Protein AF-G3HED2-F1 (afdb_monomer)

Sequence (109 aa):
MVCTICQEEYSEAPNEMVICDKCGQGYHQLCHTPHIDSSVIDSDEKWLCRQCVFATTTKRGGALKKGPNAKALQVMKQTLPYSVADLEWDAGHKTNVQQCYCYCGGPGE

Organism: Cricetulus griseus (NCBI:txid10029)

pLDDT: mean 92.21, std 5.49, range [58.72, 97.88]

Radius of gyration: 15.62 Å; Cα contacts (8 Å, |Δi|>4): 136; chains: 1; bounding box: 44×28×39 Å

Solvent-accessible surface area (backbone atoms only — not comparable to full-atom values): 6735 Å² total; per-residue (Å²): 122,45,20,76,76,83,66,48,64,77,63,48,87,98,41,36,62,48,62,17,77,80,79,70,51,31,31,29,18,77,66,36,70,52,63,55,60,68,67,56,75,79,39,94,64,87,47,63,46,62,70,56,30,48,67,74,29,55,47,93,97,52,60,51,88,67,60,73,56,29,53,51,43,61,58,36,54,77,38,61,87,61,65,78,86,76,55,52,58,46,99,79,71,78,52,41,80,77,38,62,37,77,60,81,50,40,71,76,135

Structure (mmCIF, N/CA/C/O backbone):
data_AF-G3HED2-F1
#
_entry.id   AF-G3HED2-F1
#
loop_
_atom_site.group_PDB
_atom_site.id
_atom_site.type_symbol
_atom_site.label_atom_id
_atom_site.label_alt_id
_atom_site.label_comp_id
_atom_site.label_asym_id
_atom_site.label_entity_id
_atom_site.label_seq_id
_atom_site.pdbx_PDB_ins_code
_atom_site.Cartn_x
_atom_site.Cartn_y
_atom_site.Cartn_z
_atom_site.occupancy
_atom_site.B_iso_or_equiv
_atom_site.auth_seq_id
_atom_site.auth_comp_id
_atom_site.auth_asym_id
_atom_site.auth_atom_id
_atom_site.pdbx_PDB_model_num
ATOM 1 N N . MET A 1 1 ? 9.256 -16.863 -9.694 1.00 78.88 1 MET A N 1
ATOM 2 C CA . MET A 1 1 ? 8.875 -15.885 -8.648 1.00 78.88 1 MET A CA 1
ATOM 3 C C . MET A 1 1 ? 7.499 -15.377 -9.029 1.00 78.88 1 MET A C 1
ATOM 5 O O . MET A 1 1 ? 7.294 -15.177 -10.215 1.00 78.88 1 MET A O 1
ATOM 9 N N . VAL A 1 2 ? 6.560 -15.271 -8.087 1.00 95.94 2 VAL A N 1
ATOM 10 C CA . VAL A 1 2 ? 5.155 -14.928 -8.384 1.00 95.94 2 VAL A CA 1
ATOM 11 C C . VAL A 1 2 ? 4.755 -13.638 -7.682 1.00 95.94 2 VAL A C 1
ATOM 13 O O . VAL A 1 2 ? 5.308 -13.308 -6.629 1.00 95.94 2 VAL A O 1
ATOM 16 N N . CYS A 1 3 ? 3.785 -12.922 -8.245 1.00 97.75 3 CYS A N 1
ATOM 17 C CA . CYS A 1 3 ? 3.201 -11.772 -7.574 1.00 97.75 3 CYS A CA 1
ATOM 18 C C . CYS A 1 3 ? 2.391 -12.215 -6.349 1.00 97.75 3 CYS A C 1
ATOM 20 O O . CYS A 1 3 ? 1.510 -13.063 -6.454 1.00 97.75 3 CYS A O 1
ATOM 22 N N . THR A 1 4 ? 2.618 -11.588 -5.192 1.00 97.00 4 THR A N 1
ATOM 23 C CA . THR A 1 4 ? 1.870 -11.888 -3.958 1.00 97.00 4 THR A CA 1
ATOM 24 C C . THR A 1 4 ? 0.359 -11.644 -4.094 1.00 97.00 4 THR A C 1
ATOM 26 O O . THR A 1 4 ? -0.422 -12.250 -3.364 1.00 97.00 4 THR A O 1
ATOM 29 N N . ILE A 1 5 ? -0.069 -10.770 -5.008 1.00 95.94 5 ILE A N 1
ATOM 30 C CA . ILE A 1 5 ? -1.473 -10.359 -5.140 1.00 95.94 5 ILE A CA 1
ATOM 31 C C . ILE A 1 5 ? -2.243 -11.277 -6.093 1.00 95.94 5 ILE A C 1
ATOM 33 O O . IL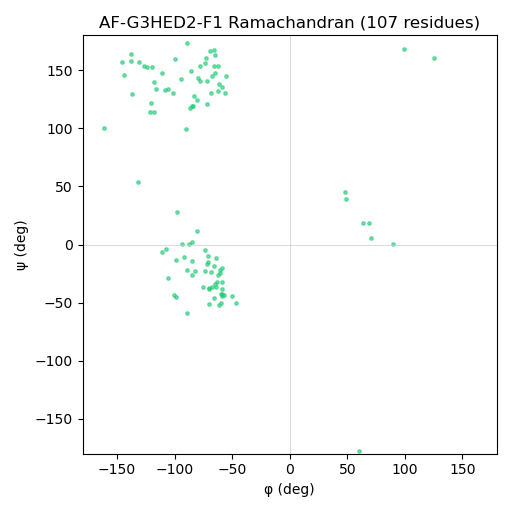E A 1 5 ? -3.215 -11.893 -5.669 1.00 95.94 5 ILE A O 1
ATOM 37 N N . CYS A 1 6 ? -1.816 -11.400 -7.354 1.00 96.81 6 CYS A N 1
ATOM 38 C CA . CYS A 1 6 ? -2.519 -12.220 -8.351 1.00 96.81 6 CYS A CA 1
ATOM 39 C C . CYS A 1 6 ? -2.014 -13.668 -8.440 1.00 96.81 6 CYS A C 1
ATOM 41 O O . CYS A 1 6 ? -2.674 -14.489 -9.062 1.00 96.81 6 CYS A O 1
ATOM 43 N N . GLN A 1 7 ? -0.881 -13.998 -7.804 1.00 96.81 7 GLN A N 1
ATOM 44 C CA . GLN A 1 7 ? -0.238 -15.322 -7.848 1.00 96.81 7 GLN A CA 1
ATOM 45 C C . GLN A 1 7 ? 0.258 -15.750 -9.243 1.00 96.81 7 GLN A C 1
ATOM 47 O O . GLN A 1 7 ? 0.547 -16.924 -9.458 1.00 96.81 7 GLN A O 1
ATOM 52 N N . GLU A 1 8 ? 0.423 -14.806 -10.172 1.00 96.94 8 GLU A N 1
ATOM 53 C CA . GLU A 1 8 ? 0.934 -15.065 -11.523 1.00 96.94 8 GLU A CA 1
ATOM 54 C C . GLU A 1 8 ? 2.428 -14.719 -11.672 1.00 96.94 8 GLU A C 1
ATOM 56 O O . GLU A 1 8 ? 2.996 -13.958 -10.878 1.00 96.94 8 GLU A O 1
ATOM 61 N N . GLU A 1 9 ? 3.071 -15.294 -12.694 1.00 96.06 9 GLU A N 1
ATOM 62 C CA . GLU A 1 9 ? 4.520 -15.203 -12.948 1.00 96.06 9 GLU A CA 1
ATOM 63 C C . GLU A 1 9 ? 4.921 -14.312 -14.136 1.00 96.06 9 GLU A C 1
ATOM 65 O O . GLU A 1 9 ? 6.114 -14.116 -14.364 1.00 96.06 9 GLU A O 1
ATOM 70 N N . TYR A 1 10 ? 3.959 -13.753 -14.883 1.00 95.06 10 TYR A N 1
ATOM 71 C CA . TYR A 1 10 ? 4.262 -12.857 -16.005 1.00 95.06 10 TYR A CA 1
ATOM 72 C C . TYR A 1 10 ? 5.002 -11.599 -15.524 1.00 95.06 10 TYR A C 1
ATOM 74 O O . TYR A 1 10 ? 4.857 -11.185 -14.377 1.00 95.06 10 TYR A O 1
ATOM 82 N N . SER A 1 11 ? 5.803 -10.970 -16.381 1.00 95.38 11 SER A N 1
ATOM 83 C CA . SER A 1 11 ? 6.463 -9.700 -16.061 1.00 95.38 11 SER A CA 1
ATOM 84 C C . SER A 1 11 ? 6.901 -9.019 -17.349 1.00 95.38 11 SER A C 1
ATOM 86 O O . SER A 1 11 ? 7.925 -9.378 -17.925 1.00 95.38 11 SER A O 1
ATOM 88 N N . GLU A 1 12 ? 6.122 -8.042 -17.799 1.00 94.75 12 GLU A N 1
ATOM 89 C CA . GLU A 1 12 ? 6.387 -7.288 -19.023 1.00 94.75 12 GLU A CA 1
ATOM 90 C C . GLU A 1 12 ? 5.965 -5.826 -18.861 1.00 94.75 12 GLU A C 1
ATOM 92 O O . GLU A 1 12 ? 4.992 -5.522 -18.165 1.00 94.75 12 GLU A O 1
ATOM 97 N N . ALA A 1 13 ? 6.703 -4.911 -19.494 1.00 93.31 13 ALA A N 1
ATOM 98 C CA . ALA A 1 13 ? 6.376 -3.490 -19.479 1.00 93.31 13 ALA A CA 1
ATOM 99 C C . ALA A 1 13 ? 4.999 -3.243 -20.127 1.00 93.31 13 ALA A C 1
ATOM 101 O O . ALA A 1 13 ? 4.710 -3.831 -21.172 1.00 93.31 13 ALA A O 1
ATOM 102 N N . PRO A 1 14 ? 4.147 -2.359 -19.563 1.00 93.69 14 PRO A N 1
ATOM 103 C CA . PRO A 1 14 ? 4.391 -1.433 -18.447 1.00 93.69 14 PRO A CA 1
ATOM 104 C C . PRO A 1 14 ? 3.892 -1.949 -17.074 1.00 93.69 14 PRO A C 1
ATOM 106 O O . PRO A 1 14 ? 3.476 -1.151 -16.233 1.00 93.69 14 PRO A O 1
ATOM 109 N N . ASN A 1 15 ? 3.830 -3.270 -16.865 1.00 96.38 15 ASN A N 1
ATOM 110 C CA . ASN A 1 15 ? 3.336 -3.900 -15.637 1.00 96.38 15 ASN A CA 1
ATOM 111 C C . ASN A 1 15 ? 4.303 -4.981 -15.127 1.00 96.38 15 ASN A C 1
ATOM 113 O O . ASN A 1 15 ? 3.937 -6.142 -14.920 1.00 96.38 15 ASN A O 1
ATOM 117 N N . GLU A 1 16 ? 5.557 -4.592 -14.948 1.00 96.75 16 GLU A N 1
ATOM 118 C CA . GLU A 1 16 ? 6.629 -5.492 -14.540 1.00 96.75 16 GLU A CA 1
ATOM 119 C C . GLU A 1 16 ? 6.502 -5.896 -13.067 1.00 96.75 16 GLU A C 1
ATOM 121 O O . GLU A 1 16 ? 5.819 -5.256 -12.258 1.00 96.75 16 GLU A O 1
ATOM 126 N N . MET A 1 17 ? 7.155 -6.997 -12.704 1.00 96.62 17 MET A N 1
ATOM 127 C CA . MET A 1 17 ? 7.224 -7.458 -11.325 1.00 96.62 17 MET A CA 1
ATOM 128 C C . MET A 1 17 ? 8.373 -6.766 -10.583 1.00 96.62 17 MET A C 1
ATOM 130 O O . MET A 1 17 ? 9.541 -6.943 -10.917 1.00 96.62 17 MET A O 1
ATOM 134 N N . VAL A 1 18 ? 8.041 -6.024 -9.526 1.00 96.69 18 VAL A N 1
ATOM 135 C CA . VAL A 1 18 ? 8.989 -5.307 -8.661 1.00 96.69 18 VAL A CA 1
ATOM 136 C C . VAL A 1 18 ? 9.126 -6.033 -7.326 1.00 96.69 18 VAL A C 1
ATOM 138 O O . VAL A 1 18 ? 8.132 -6.436 -6.710 1.00 96.69 18 VAL A O 1
ATOM 141 N N . ILE A 1 19 ? 10.364 -6.218 -6.866 1.00 96.81 19 ILE A N 1
ATOM 142 C CA . ILE A 1 19 ? 10.673 -7.006 -5.667 1.00 96.81 19 IL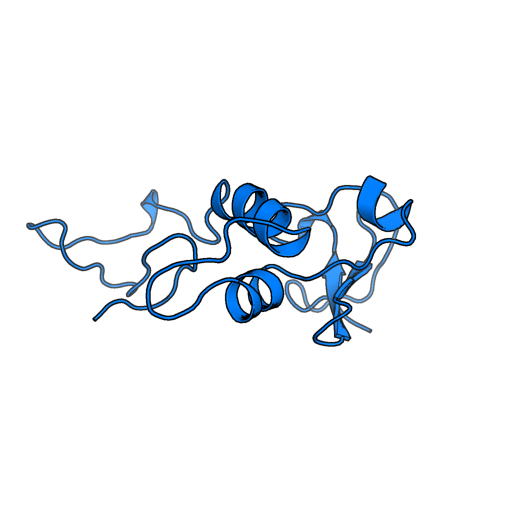E A CA 1
ATOM 143 C C . ILE A 1 19 ? 10.948 -6.079 -4.491 1.00 96.81 19 ILE A C 1
ATOM 145 O O . ILE A 1 19 ? 11.743 -5.153 -4.582 1.00 96.81 19 ILE A O 1
ATOM 149 N N . CYS A 1 20 ? 10.297 -6.334 -3.360 1.00 97.31 20 CYS A N 1
ATOM 150 C CA . CYS A 1 20 ? 10.518 -5.556 -2.146 1.00 97.31 20 CYS A CA 1
ATOM 151 C C . CYS A 1 20 ? 11.888 -5.871 -1.528 1.00 97.31 20 CYS A C 1
ATOM 153 O O . CYS A 1 20 ? 12.101 -6.987 -1.048 1.00 97.31 20 CYS A O 1
ATOM 155 N N . ASP A 1 21 ? 12.753 -4.863 -1.388 1.00 96.50 21 ASP A N 1
ATOM 156 C CA . ASP A 1 21 ? 14.107 -4.990 -0.821 1.00 96.50 21 ASP A CA 1
ATOM 157 C C . ASP A 1 21 ? 14.148 -5.405 0.659 1.00 96.50 21 ASP A C 1
ATOM 159 O O . ASP A 1 21 ? 15.210 -5.715 1.202 1.00 96.50 21 ASP A O 1
ATOM 163 N N . LYS A 1 22 ? 13.003 -5.391 1.358 1.00 95.62 22 LYS A N 1
ATOM 164 C CA . LYS A 1 22 ? 12.919 -5.793 2.772 1.00 95.62 22 LYS A CA 1
ATOM 165 C C . LYS A 1 22 ? 12.380 -7.204 2.982 1.00 95.62 22 LYS A C 1
ATOM 167 O O . LYS A 1 22 ? 12.871 -7.891 3.873 1.00 95.62 22 LYS A O 1
ATOM 172 N N . CYS A 1 23 ? 11.329 -7.605 2.267 1.00 97.00 23 CYS A N 1
ATOM 173 C CA . CYS A 1 23 ? 10.685 -8.909 2.483 1.00 97.00 23 CYS A CA 1
ATOM 174 C C . CYS A 1 23 ? 10.882 -9.900 1.333 1.00 97.00 23 CYS A C 1
ATOM 176 O O . CYS A 1 23 ? 10.468 -11.046 1.476 1.00 97.00 23 CYS A O 1
ATOM 178 N N . GLY A 1 24 ? 11.477 -9.480 0.212 1.00 96.50 24 GLY A N 1
ATOM 179 C CA . GLY A 1 24 ? 11.741 -10.332 -0.951 1.00 96.50 24 GLY A CA 1
ATOM 180 C C . GLY A 1 24 ? 10.498 -10.745 -1.746 1.00 96.50 24 GLY A C 1
ATOM 181 O O . GLY A 1 24 ? 10.605 -11.551 -2.664 1.00 96.50 24 GLY A O 1
ATOM 182 N N . GLN A 1 25 ? 9.317 -10.226 -1.402 1.00 97.38 25 GLN A N 1
ATOM 183 C CA . GLN A 1 25 ? 8.076 -10.521 -2.119 1.00 97.38 25 GLN A CA 1
ATOM 184 C C . GLN A 1 25 ? 7.959 -9.695 -3.404 1.00 97.38 25 GLN A C 1
ATOM 186 O O . GLN A 1 25 ? 8.334 -8.518 -3.410 1.00 97.38 25 GLN A O 1
ATOM 191 N N . GLY A 1 26 ? 7.393 -10.304 -4.449 1.00 97.06 26 GLY A N 1
ATOM 192 C CA . GLY A 1 26 ? 7.159 -9.676 -5.747 1.00 97.06 26 GLY A CA 1
ATOM 193 C C . GLY A 1 26 ? 5.758 -9.089 -5.890 1.00 97.06 26 GLY A C 1
ATOM 194 O O . GLY A 1 26 ? 4.769 -9.667 -5.433 1.00 97.06 26 GLY A O 1
ATOM 195 N N . TYR A 1 27 ? 5.670 -7.939 -6.552 1.00 97.81 27 TYR A N 1
ATOM 196 C CA . 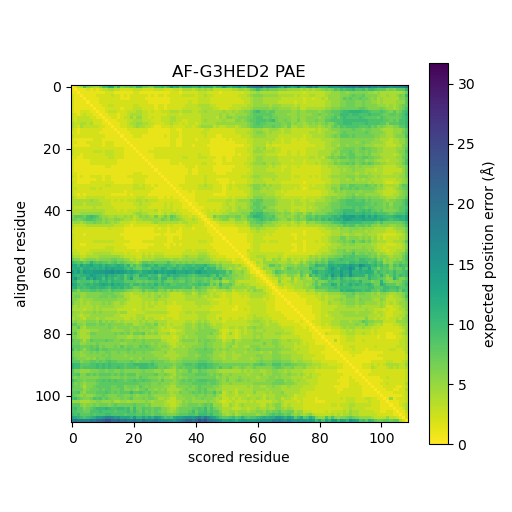TYR A 1 27 ? 4.423 -7.238 -6.837 1.00 97.81 27 TYR A CA 1
ATOM 197 C C . TYR A 1 27 ? 4.444 -6.734 -8.274 1.00 97.81 27 TYR A C 1
ATOM 199 O O . TYR A 1 27 ? 5.387 -6.048 -8.654 1.00 97.81 27 TYR A O 1
ATOM 207 N N . HIS A 1 28 ? 3.406 -7.011 -9.064 1.00 97.88 28 HIS A N 1
ATOM 208 C CA . HIS A 1 28 ? 3.226 -6.265 -10.309 1.00 97.88 28 HIS A CA 1
ATOM 209 C C . HIS A 1 28 ? 2.951 -4.797 -10.013 1.00 97.88 28 HIS A C 1
ATOM 211 O O . HIS A 1 28 ? 2.282 -4.479 -9.019 1.00 97.88 28 HIS A O 1
ATOM 217 N N . GLN A 1 29 ? 3.404 -3.916 -10.903 1.00 97.12 29 GLN A N 1
ATOM 218 C CA . GLN A 1 29 ? 3.187 -2.474 -10.783 1.00 97.12 29 GLN A CA 1
ATOM 219 C C . GLN A 1 29 ? 1.716 -2.120 -10.535 1.00 97.12 29 GLN A C 1
ATOM 221 O O . GLN A 1 29 ? 1.428 -1.332 -9.636 1.00 97.12 29 GLN A O 1
ATOM 226 N N . LEU A 1 30 ? 0.790 -2.744 -11.266 1.00 96.56 30 LEU A N 1
ATOM 227 C CA . LEU A 1 30 ? -0.655 -2.510 -11.160 1.00 96.56 30 LEU A CA 1
ATOM 228 C C . LEU A 1 30 ? -1.340 -3.326 -10.053 1.00 96.56 30 LEU A C 1
ATOM 230 O O . LEU A 1 30 ? -2.477 -3.040 -9.696 1.00 96.56 30 LEU A O 1
ATOM 234 N N . CYS A 1 31 ? -0.676 -4.340 -9.496 1.00 96.44 31 CYS A N 1
ATOM 235 C CA . CYS A 1 31 ? -1.230 -5.125 -8.389 1.00 96.44 3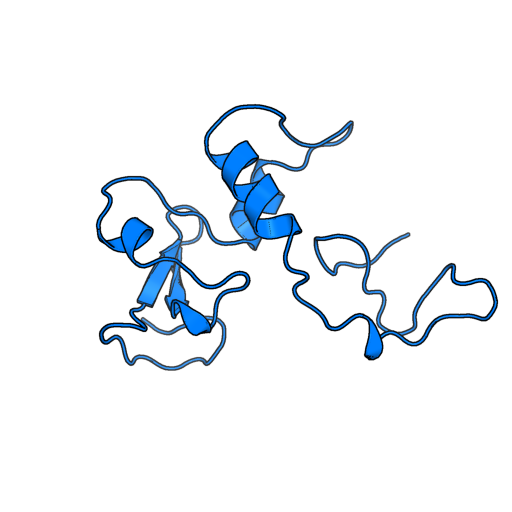1 CYS A CA 1
ATOM 236 C C . CYS A 1 31 ? -0.979 -4.484 -7.020 1.00 96.44 31 CYS A C 1
ATOM 238 O O . CYS A 1 31 ? -1.702 -4.749 -6.061 1.00 96.44 31 CYS A O 1
ATOM 240 N N . HIS A 1 32 ? 0.076 -3.681 -6.887 1.00 95.88 32 HIS A N 1
ATOM 241 C CA . HIS A 1 32 ? 0.393 -3.009 -5.633 1.00 95.88 32 HIS A CA 1
ATOM 242 C C . HIS A 1 32 ? -0.512 -1.786 -5.402 1.00 95.88 32 HIS A C 1
ATOM 244 O O . HIS A 1 32 ? -0.972 -1.144 -6.341 1.00 95.88 32 HIS A O 1
ATOM 250 N N . THR A 1 33 ? -0.734 -1.412 -4.137 1.00 93.31 33 THR A N 1
ATOM 251 C CA . THR A 1 33 ? -1.515 -0.218 -3.776 1.00 93.31 33 THR A CA 1
ATOM 252 C C . THR A 1 33 ? -0.686 0.768 -2.941 1.00 93.31 33 THR A C 1
ATOM 254 O O . THR A 1 33 ? -0.358 0.474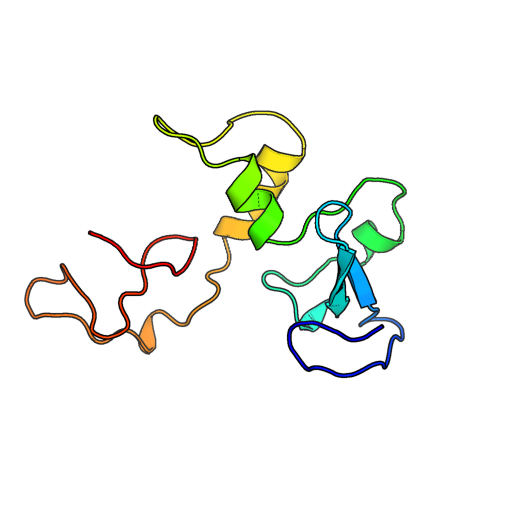 -1.780 1.00 93.31 33 THR A O 1
ATOM 257 N N . PRO A 1 34 ? -0.381 1.975 -3.459 1.00 93.94 34 PRO A N 1
ATOM 258 C CA . PRO A 1 34 ? -0.676 2.487 -4.809 1.00 93.94 34 PRO A CA 1
ATOM 259 C C . PRO A 1 34 ? 0.143 1.777 -5.898 1.00 93.94 34 PRO A C 1
ATOM 261 O O . PRO A 1 34 ? 1.116 1.095 -5.566 1.00 93.94 34 PRO A O 1
ATOM 264 N N . HIS A 1 35 ? -0.227 1.960 -7.170 1.00 95.56 35 HIS A N 1
ATOM 265 C CA . HIS A 1 35 ? 0.535 1.397 -8.288 1.00 95.56 35 HIS A CA 1
ATOM 266 C C . HIS A 1 35 ? 2.003 1.845 -8.239 1.00 95.56 35 HIS A C 1
ATOM 268 O O . HIS A 1 35 ? 2.310 2.962 -7.814 1.00 95.56 35 HIS A O 1
ATOM 274 N N . ILE A 1 36 ? 2.904 0.960 -8.657 1.00 95.31 36 ILE A N 1
ATOM 275 C CA . ILE A 1 36 ? 4.344 1.225 -8.666 1.00 95.31 36 ILE A CA 1
ATOM 276 C C . ILE A 1 36 ? 4.695 1.967 -9.953 1.00 95.31 36 ILE A C 1
ATOM 278 O O . ILE A 1 36 ? 4.480 1.459 -11.053 1.00 95.31 36 ILE A O 1
ATOM 282 N N . ASP A 1 37 ? 5.231 3.172 -9.804 1.00 93.81 37 ASP A N 1
ATOM 283 C CA . ASP A 1 37 ? 5.675 3.987 -10.932 1.00 93.81 37 ASP A CA 1
ATOM 284 C C . ASP A 1 37 ? 6.900 3.364 -11.624 1.00 93.81 37 ASP A C 1
ATOM 286 O O . ASP A 1 37 ? 7.760 2.790 -10.953 1.00 93.81 37 ASP A O 1
ATOM 290 N N . SER A 1 38 ? 7.002 3.487 -12.950 1.00 93.06 38 SER A N 1
ATOM 291 C CA . SER A 1 38 ? 8.137 2.942 -13.711 1.00 93.06 38 SER A CA 1
ATOM 292 C C . SER A 1 38 ? 9.475 3.568 -13.308 1.00 93.06 38 SER A C 1
ATOM 294 O O . SER A 1 38 ? 10.493 2.888 -13.362 1.00 93.06 38 SER A O 1
ATOM 296 N N . SER A 1 39 ? 9.477 4.801 -12.783 1.00 91.75 39 SER A N 1
ATOM 297 C CA . SER A 1 39 ? 10.686 5.436 -12.233 1.00 91.75 39 SER A CA 1
ATOM 298 C C . SER A 1 39 ? 11.329 4.656 -11.086 1.00 91.75 39 SER A C 1
ATOM 300 O O . SER A 1 39 ? 12.508 4.854 -10.806 1.00 91.75 39 SER A O 1
ATOM 302 N N . VAL A 1 40 ? 10.581 3.770 -10.420 1.00 91.06 40 VAL A N 1
ATOM 303 C CA . VAL A 1 40 ? 11.133 2.860 -9.410 1.00 91.06 40 VAL A CA 1
ATOM 304 C C . VAL A 1 40 ? 12.016 1.796 -10.060 1.00 91.06 40 VAL A C 1
ATOM 306 O O . VAL A 1 40 ? 13.035 1.437 -9.488 1.00 91.06 40 VAL A O 1
ATOM 309 N N . ILE A 1 41 ? 11.629 1.302 -11.237 1.00 90.75 41 ILE A N 1
ATOM 310 C CA . ILE A 1 41 ? 12.372 0.283 -11.991 1.00 90.75 41 ILE A CA 1
ATOM 311 C C . ILE A 1 41 ? 13.598 0.919 -12.655 1.00 90.75 41 ILE A C 1
ATOM 313 O O . ILE A 1 41 ? 14.669 0.321 -12.683 1.00 90.75 41 ILE A O 1
ATOM 317 N N . ASP A 1 42 ? 13.456 2.160 -13.126 1.00 90.56 42 ASP A N 1
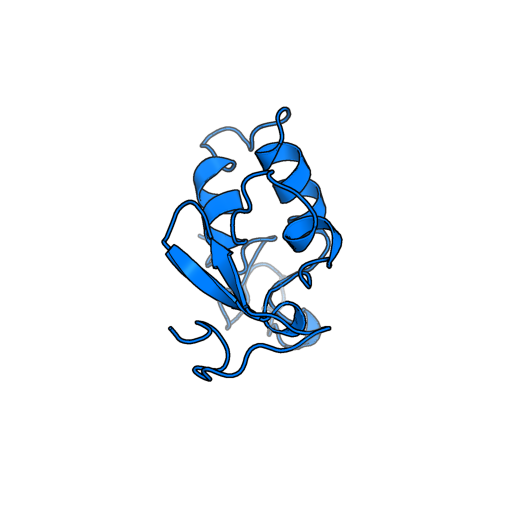ATOM 318 C CA . ASP A 1 42 ? 14.538 2.936 -13.744 1.00 90.56 42 ASP A CA 1
ATOM 319 C C . ASP A 1 42 ? 15.578 3.467 -12.730 1.00 90.56 42 ASP A C 1
ATOM 321 O O . ASP A 1 42 ? 16.570 4.090 -13.119 1.00 90.56 42 ASP A O 1
ATOM 325 N N . SER A 1 43 ? 15.355 3.262 -11.428 1.00 90.69 43 SER A N 1
ATOM 326 C CA . SER A 1 43 ? 16.199 3.758 -10.338 1.00 90.69 43 SER A CA 1
ATOM 327 C C . SER A 1 43 ? 16.944 2.622 -9.633 1.00 90.69 43 SER A C 1
ATOM 329 O O . SER A 1 43 ? 16.425 1.526 -9.466 1.00 90.69 43 SER A O 1
ATOM 331 N N . ASP A 1 44 ? 18.152 2.911 -9.142 1.00 88.69 44 ASP A N 1
ATOM 332 C CA . ASP A 1 44 ? 18.922 2.012 -8.260 1.00 88.69 44 ASP A CA 1
ATOM 333 C C . ASP A 1 44 ? 18.511 2.172 -6.775 1.00 88.69 44 ASP A C 1
ATOM 335 O O . ASP A 1 44 ? 19.094 1.586 -5.861 1.00 88.69 44 ASP A O 1
ATOM 339 N N . GLU A 1 45 ? 17.518 3.025 -6.492 1.00 89.88 45 GLU A N 1
ATOM 340 C CA . GLU A 1 45 ? 17.011 3.225 -5.139 1.00 89.88 45 GLU A CA 1
ATOM 341 C C . GLU A 1 45 ? 16.202 2.023 -4.644 1.00 89.88 45 GLU A C 1
ATOM 343 O O . GLU A 1 45 ? 15.366 1.458 -5.343 1.00 89.88 45 GLU A O 1
ATOM 348 N N . LYS A 1 46 ? 16.387 1.691 -3.363 1.00 92.62 46 LYS A N 1
ATOM 349 C CA . LYS A 1 46 ? 15.639 0.605 -2.723 1.00 92.62 46 LYS A CA 1
ATOM 350 C C . LYS A 1 46 ? 14.145 0.894 -2.702 1.00 92.62 46 LYS A C 1
ATOM 352 O O . LYS A 1 46 ? 13.715 1.934 -2.190 1.00 92.62 46 LYS A O 1
ATOM 357 N N . TRP A 1 47 ? 13.355 -0.090 -3.108 1.00 95.62 47 TRP A N 1
ATOM 358 C CA . TRP A 1 47 ? 11.905 -0.054 -3.047 1.00 95.62 47 TRP A CA 1
ATOM 359 C C . TRP A 1 47 ? 11.362 -0.983 -1.963 1.00 95.62 47 TRP A C 1
ATOM 361 O O . TRP A 1 47 ? 11.720 -2.155 -1.835 1.00 95.62 47 TRP A O 1
ATOM 371 N N . LEU A 1 48 ? 10.436 -0.452 -1.164 1.00 96.38 48 LEU A N 1
ATOM 372 C CA . LEU A 1 48 ? 9.738 -1.202 -0.128 1.00 96.38 48 LEU A CA 1
ATOM 373 C C . LEU A 1 48 ? 8.249 -1.265 -0.452 1.00 96.38 48 LEU A C 1
ATOM 375 O O . LEU A 1 48 ? 7.631 -0.234 -0.707 1.00 96.38 48 LEU A O 1
ATOM 379 N N . CYS A 1 49 ? 7.648 -2.450 -0.340 1.00 96.25 49 CYS A N 1
ATOM 380 C CA . CYS A 1 49 ? 6.198 -2.599 -0.454 1.00 96.25 49 CYS A CA 1
ATOM 381 C C . CYS A 1 49 ? 5.461 -1.886 0.691 1.00 96.25 49 CYS A C 1
ATOM 383 O O . CYS A 1 49 ? 6.030 -1.630 1.761 1.00 96.25 49 CYS A O 1
ATOM 385 N N . ARG A 1 50 ? 4.156 -1.645 0.510 1.00 94.44 50 ARG A N 1
ATOM 386 C CA . ARG A 1 50 ? 3.281 -0.982 1.490 1.00 94.44 50 ARG A CA 1
ATOM 387 C C . ARG A 1 50 ? 3.444 -1.538 2.899 1.00 94.44 50 ARG A C 1
ATOM 389 O O . ARG A 1 50 ? 3.670 -0.779 3.839 1.00 94.44 50 ARG A O 1
ATOM 396 N N . GLN A 1 51 ? 3.380 -2.858 3.050 1.00 93.50 51 GLN A N 1
ATOM 397 C CA . GLN A 1 51 ? 3.482 -3.504 4.360 1.00 93.50 51 GLN A CA 1
ATOM 398 C C . GLN A 1 51 ? 4.822 -3.192 5.044 1.00 93.50 51 GLN A C 1
ATOM 400 O O . GLN A 1 51 ? 4.862 -2.857 6.227 1.00 93.50 51 GLN A O 1
ATOM 405 N N . CYS A 1 52 ? 5.924 -3.236 4.290 1.00 95.00 52 CYS A N 1
ATOM 406 C CA . CYS A 1 52 ? 7.259 -2.939 4.802 1.00 95.00 52 CYS A CA 1
ATOM 407 C C . CYS A 1 52 ? 7.453 -1.453 5.121 1.00 95.00 52 CYS A C 1
ATOM 409 O O . CYS A 1 52 ? 8.081 -1.122 6.132 1.00 95.00 52 CYS A O 1
ATOM 411 N N . VAL A 1 53 ? 6.894 -0.553 4.307 1.00 94.06 53 VAL A N 1
ATOM 412 C CA . VAL A 1 53 ? 6.906 0.886 4.590 1.00 94.06 53 VAL A CA 1
ATOM 413 C C . VAL A 1 53 ? 6.176 1.167 5.896 1.00 94.06 53 VAL A C 1
ATOM 415 O O . VAL A 1 53 ? 6.773 1.759 6.791 1.00 94.06 53 VAL A O 1
ATOM 418 N N . PHE A 1 54 ? 4.941 0.688 6.066 1.00 90.94 54 PHE A N 1
ATOM 419 C CA . PHE A 1 54 ? 4.190 0.880 7.310 1.00 90.94 54 PHE A CA 1
ATOM 420 C C . PHE A 1 54 ? 4.933 0.274 8.507 1.00 90.94 54 PHE A C 1
ATOM 422 O O . PHE A 1 54 ? 5.224 0.994 9.458 1.00 90.94 54 PHE A O 1
ATOM 429 N N . ALA A 1 55 ? 5.378 -0.983 8.424 1.00 89.56 55 ALA A N 1
ATOM 430 C CA . ALA A 1 55 ? 6.087 -1.652 9.519 1.00 89.56 55 ALA A CA 1
ATOM 431 C C . ALA A 1 55 ? 7.379 -0.938 9.964 1.00 89.56 55 ALA A C 1
ATOM 433 O O . ALA A 1 55 ? 7.748 -0.994 11.135 1.00 89.56 55 ALA A O 1
ATOM 434 N N . THR A 1 56 ? 8.090 -0.273 9.048 1.00 88.25 56 THR A N 1
ATOM 435 C CA . THR A 1 56 ? 9.347 0.429 9.374 1.00 88.25 56 THR A CA 1
ATOM 436 C C . THR A 1 56 ? 9.147 1.876 9.813 1.00 88.25 56 THR A C 1
ATOM 438 O O . THR A 1 56 ? 10.017 2.443 10.479 1.00 88.25 56 THR A O 1
ATOM 441 N N . THR A 1 57 ? 8.022 2.490 9.448 1.00 88.12 57 THR A N 1
ATOM 442 C CA . THR A 1 57 ? 7.784 3.921 9.667 1.00 88.12 57 THR A CA 1
ATOM 443 C C . THR A 1 57 ? 6.804 4.208 10.789 1.00 88.12 57 THR A C 1
ATOM 445 O O . THR A 1 57 ? 6.942 5.249 11.433 1.00 88.12 57 THR A O 1
ATOM 448 N N . THR A 1 58 ? 5.857 3.313 11.073 1.00 84.62 58 THR A N 1
ATOM 449 C CA . THR A 1 58 ? 4.925 3.464 12.194 1.00 84.62 58 THR A CA 1
ATOM 450 C C . THR A 1 58 ? 5.590 3.029 13.496 1.00 84.62 58 THR A C 1
ATOM 452 O O . THR A 1 58 ? 6.076 1.905 13.607 1.00 84.62 58 THR A O 1
ATOM 455 N N . LYS A 1 59 ? 5.616 3.915 14.496 1.00 82.81 59 LYS A N 1
ATOM 456 C CA . LYS A 1 59 ? 6.128 3.641 15.846 1.00 82.81 59 LYS A CA 1
ATOM 457 C C . LYS A 1 59 ? 5.110 4.105 16.887 1.00 82.81 59 LYS A C 1
ATOM 459 O O . LYS A 1 59 ? 4.298 4.992 16.610 1.00 82.81 59 LYS A O 1
ATOM 464 N N . ARG A 1 60 ? 5.164 3.539 18.102 1.00 79.31 60 ARG A N 1
ATOM 465 C CA . ARG A 1 60 ? 4.406 4.088 19.243 1.00 79.31 60 ARG A CA 1
ATOM 466 C C . ARG A 1 60 ? 4.807 5.553 19.437 1.00 79.31 60 ARG A C 1
ATOM 468 O O . ARG A 1 60 ? 5.995 5.861 19.456 1.00 79.31 60 ARG A O 1
ATOM 475 N N . GLY A 1 61 ? 3.820 6.438 19.549 1.00 81.50 61 GLY A N 1
ATOM 476 C CA . GLY A 1 61 ? 4.038 7.888 19.630 1.00 81.50 61 GLY A CA 1
ATOM 477 C C . GLY A 1 61 ? 4.075 8.620 18.281 1.00 81.50 61 GLY A C 1
ATOM 478 O O . GLY A 1 61 ? 4.223 9.839 18.265 1.00 81.50 61 GLY A O 1
ATOM 479 N N . GLY A 1 62 ? 3.901 7.915 17.158 1.00 82.56 62 GLY A N 1
ATOM 480 C CA . GLY A 1 62 ? 3.730 8.514 15.833 1.00 82.56 62 GLY A CA 1
ATOM 481 C C . GLY A 1 62 ? 4.725 8.008 14.791 1.00 82.56 62 GLY A C 1
ATOM 482 O O . GLY A 1 62 ? 5.781 7.457 15.104 1.00 82.56 62 GLY A O 1
ATOM 483 N N . ALA A 1 63 ? 4.371 8.191 13.520 1.00 84.88 63 ALA A N 1
ATOM 484 C CA . ALA A 1 63 ? 5.206 7.772 12.402 1.00 84.88 63 ALA A CA 1
ATOM 485 C C . ALA A 1 63 ? 6.437 8.676 12.208 1.00 84.88 63 ALA A C 1
ATOM 487 O O . ALA A 1 63 ? 6.448 9.853 12.585 1.00 84.88 63 ALA A O 1
ATOM 488 N N . LEU A 1 64 ? 7.473 8.126 11.571 1.00 84.19 64 LEU A N 1
ATOM 489 C CA . LEU A 1 64 ? 8.665 8.875 11.173 1.00 84.19 64 LEU A CA 1
ATOM 490 C C . LEU A 1 64 ? 8.300 10.043 10.243 1.00 84.19 64 LEU A C 1
ATOM 492 O O . LEU A 1 64 ? 7.530 9.887 9.299 1.00 84.19 64 LEU A O 1
ATOM 496 N N . LYS A 1 65 ? 8.892 11.218 10.492 1.00 85.19 65 LYS A N 1
ATOM 497 C CA . LYS A 1 65 ? 8.607 12.456 9.738 1.00 85.19 65 LYS A CA 1
ATOM 498 C C . LYS A 1 65 ? 9.627 12.778 8.636 1.00 85.19 65 LYS A C 1
ATOM 500 O O . LYS A 1 65 ? 9.377 13.670 7.835 1.00 85.19 65 LYS A O 1
ATOM 505 N N . LYS A 1 66 ? 10.787 12.111 8.610 1.00 86.00 66 LYS A N 1
ATOM 506 C CA . LYS A 1 66 ? 11.898 12.387 7.678 1.00 86.00 66 LYS A CA 1
ATOM 507 C C . LYS A 1 66 ? 12.504 11.090 7.135 1.00 86.00 66 LYS A C 1
ATOM 509 O O . LYS A 1 66 ? 12.402 10.048 7.777 1.00 86.00 66 LYS A O 1
ATOM 514 N N . GLY A 1 67 ? 13.166 11.189 5.982 1.00 88.25 67 GLY A N 1
ATOM 515 C CA . GLY A 1 67 ? 13.821 10.074 5.289 1.00 88.25 67 GLY A CA 1
ATOM 516 C C . GLY A 1 67 ? 12.988 9.490 4.138 1.00 88.25 67 GLY A C 1
ATOM 517 O O . GLY A 1 67 ? 11.803 9.815 4.018 1.00 88.25 67 GLY A O 1
ATOM 518 N N . PRO A 1 68 ? 13.593 8.640 3.289 1.00 85.88 68 PRO A N 1
ATOM 519 C CA . PRO A 1 68 ? 12.941 8.077 2.102 1.00 85.88 68 PRO A CA 1
ATOM 520 C C . PRO A 1 68 ? 11.683 7.277 2.460 1.00 85.88 68 PRO A C 1
ATOM 522 O O . PRO A 1 68 ? 10.617 7.534 1.909 1.00 85.88 68 PRO A O 1
ATOM 525 N N . ASN A 1 69 ? 11.741 6.429 3.492 1.00 86.38 69 ASN A N 1
ATOM 526 C CA . ASN A 1 69 ? 10.576 5.648 3.925 1.00 86.38 69 ASN A CA 1
ATOM 527 C C . ASN A 1 69 ? 9.432 6.528 4.457 1.00 86.38 69 ASN A C 1
ATOM 529 O O . ASN A 1 69 ? 8.267 6.206 4.253 1.00 86.38 69 ASN A O 1
ATOM 533 N N . ALA A 1 70 ? 9.735 7.658 5.109 1.00 88.75 70 ALA A N 1
ATOM 534 C CA . ALA A 1 70 ? 8.702 8.596 5.555 1.00 88.75 70 ALA A CA 1
ATOM 535 C C . ALA A 1 70 ? 8.008 9.281 4.366 1.00 88.75 70 ALA A C 1
ATOM 537 O O . ALA A 1 70 ? 6.797 9.485 4.405 1.00 88.75 70 ALA A O 1
ATOM 538 N N . LYS A 1 71 ? 8.755 9.600 3.297 1.00 88.25 71 LYS A N 1
ATOM 539 C CA . LYS A 1 71 ? 8.175 10.099 2.041 1.00 88.25 71 LYS A CA 1
ATOM 540 C C . LYS A 1 71 ? 7.312 9.026 1.373 1.00 88.25 71 LYS A C 1
ATOM 542 O O . LYS A 1 71 ? 6.171 9.313 1.030 1.00 88.25 71 LYS A O 1
ATOM 547 N N . ALA A 1 72 ? 7.807 7.790 1.284 1.00 88.81 72 ALA A N 1
ATOM 548 C CA . ALA A 1 72 ? 7.044 6.662 0.753 1.00 88.81 72 ALA A CA 1
ATOM 549 C C . ALA A 1 72 ? 5.736 6.443 1.533 1.00 88.81 72 ALA A C 1
ATOM 551 O O . ALA A 1 72 ? 4.678 6.313 0.926 1.00 88.81 72 ALA A O 1
ATOM 552 N N . LEU A 1 73 ? 5.763 6.512 2.872 1.00 90.19 73 LEU A N 1
ATOM 553 C CA . LEU A 1 73 ? 4.556 6.421 3.702 1.00 90.19 73 LEU A CA 1
ATOM 554 C C . LEU A 1 73 ? 3.536 7.523 3.363 1.00 90.19 73 LEU A C 1
ATOM 556 O O . LEU A 1 73 ? 2.338 7.249 3.302 1.00 90.19 73 LEU A O 1
ATOM 560 N N . GLN A 1 74 ? 3.992 8.763 3.152 1.00 90.00 74 GLN A N 1
ATOM 561 C CA . GLN A 1 74 ? 3.109 9.883 2.801 1.00 90.00 74 GLN A CA 1
ATOM 562 C C . GLN A 1 74 ? 2.425 9.686 1.449 1.00 90.00 74 GLN A C 1
ATOM 564 O O . GLN A 1 74 ? 1.263 10.057 1.325 1.00 90.00 74 GLN A O 1
ATOM 569 N N . VAL A 1 75 ? 3.111 9.092 0.472 1.00 90.38 75 VAL A N 1
ATOM 570 C CA . VAL A 1 75 ? 2.505 8.730 -0.818 1.00 90.38 75 VAL A CA 1
ATOM 571 C C . VAL A 1 75 ? 1.522 7.578 -0.620 1.00 90.38 75 VAL A C 1
ATOM 573 O O . VAL A 1 75 ? 0.353 7.676 -0.974 1.00 90.38 75 VAL A O 1
ATOM 576 N N . MET A 1 76 ? 1.951 6.504 0.043 1.00 92.38 76 MET A N 1
ATOM 577 C CA . MET A 1 76 ? 1.141 5.295 0.194 1.00 92.38 76 MET A CA 1
ATOM 578 C C . MET A 1 76 ? -0.150 5.515 0.983 1.00 92.38 76 MET A C 1
ATOM 580 O O . MET A 1 76 ? -1.154 4.868 0.693 1.00 92.38 76 MET A O 1
ATOM 584 N N . LYS A 1 77 ? -0.170 6.426 1.963 1.00 91.50 77 LYS A N 1
ATOM 585 C CA . LYS A 1 77 ? -1.386 6.709 2.740 1.00 91.50 77 LYS A CA 1
ATOM 586 C C . LYS A 1 77 ? -2.470 7.449 1.940 1.00 91.50 77 LYS A C 1
ATOM 588 O O . LYS A 1 77 ? -3.596 7.525 2.418 1.00 91.50 77 LYS A O 1
ATOM 593 N N . GLN A 1 78 ? -2.141 8.027 0.779 1.00 91.62 78 GLN A N 1
ATOM 594 C CA . GLN A 1 78 ? -3.117 8.722 -0.076 1.00 91.62 78 GLN A CA 1
ATOM 595 C C . GLN A 1 78 ? -4.071 7.747 -0.773 1.00 91.62 78 GLN A C 1
ATOM 597 O O . GLN A 1 78 ? -5.134 8.154 -1.229 1.00 91.62 78 GLN A O 1
ATOM 602 N N . THR A 1 79 ? -3.715 6.462 -0.820 1.00 91.81 79 THR A N 1
ATOM 603 C CA . THR A 1 79 ? -4.545 5.400 -1.387 1.00 91.81 79 THR A CA 1
ATOM 604 C C . THR A 1 79 ? -4.824 4.359 -0.311 1.00 91.81 79 THR A C 1
ATOM 606 O O . THR A 1 79 ? -3.899 3.789 0.283 1.00 91.81 79 THR A O 1
ATOM 609 N N . LEU A 1 80 ? -6.106 4.133 -0.029 1.00 91.00 80 LEU A N 1
ATOM 610 C CA . LEU A 1 80 ? -6.539 3.096 0.901 1.00 91.00 80 LEU A CA 1
ATOM 611 C C . LEU A 1 80 ? -6.478 1.728 0.206 1.00 91.00 80 LEU A C 1
ATOM 613 O O . LEU A 1 80 ? -6.823 1.639 -0.970 1.00 91.00 80 LEU A O 1
ATOM 617 N N . PRO A 1 81 ? -6.056 0.661 0.909 1.00 90.38 81 PRO A N 1
ATOM 618 C CA . PRO A 1 81 ? -6.045 -0.694 0.362 1.00 90.38 81 PRO A CA 1
ATOM 619 C C . PRO A 1 81 ? -7.434 -1.360 0.410 1.00 90.38 81 PRO A C 1
ATOM 621 O O . PRO A 1 81 ? -7.537 -2.569 0.243 1.00 90.38 81 PRO A O 1
ATOM 624 N N . TYR A 1 82 ? -8.486 -0.588 0.691 1.00 90.25 82 TYR A N 1
ATOM 625 C CA . TYR A 1 82 ? -9.870 -1.031 0.815 1.00 90.25 82 TYR A CA 1
ATOM 626 C C . TYR A 1 82 ? -10.814 0.066 0.311 1.00 90.25 82 TYR A C 1
ATOM 628 O O . TYR A 1 82 ? -10.466 1.251 0.295 1.00 90.25 82 TYR A O 1
ATOM 636 N N . SER A 1 83 ? -12.022 -0.332 -0.080 1.00 92.38 83 SER A N 1
ATOM 637 C CA . SER A 1 83 ? -13.095 0.589 -0.447 1.00 92.38 83 SER A CA 1
ATOM 638 C C . SER A 1 83 ? -13.825 1.068 0.804 1.00 92.38 83 SER A C 1
ATOM 640 O O . SER A 1 83 ? -14.287 0.268 1.612 1.00 92.38 83 SER A O 1
ATOM 642 N N . VAL A 1 84 ? -13.967 2.384 0.961 1.00 93.25 84 VAL A N 1
ATOM 643 C CA . VAL A 1 84 ? -14.747 2.968 2.067 1.00 93.25 84 VAL A CA 1
ATOM 644 C C . VAL A 1 84 ? -16.247 2.700 1.939 1.00 93.25 84 VAL A C 1
ATOM 646 O O . VAL A 1 84 ? -16.947 2.728 2.945 1.00 93.25 84 VAL A O 1
ATOM 649 N N . ALA A 1 85 ? -16.732 2.450 0.719 1.00 95.19 85 ALA A N 1
ATOM 650 C CA . ALA A 1 85 ? -18.137 2.157 0.454 1.00 95.19 85 ALA A CA 1
ATOM 651 C C . ALA A 1 85 ? -18.537 0.747 0.916 1.00 95.19 85 ALA A C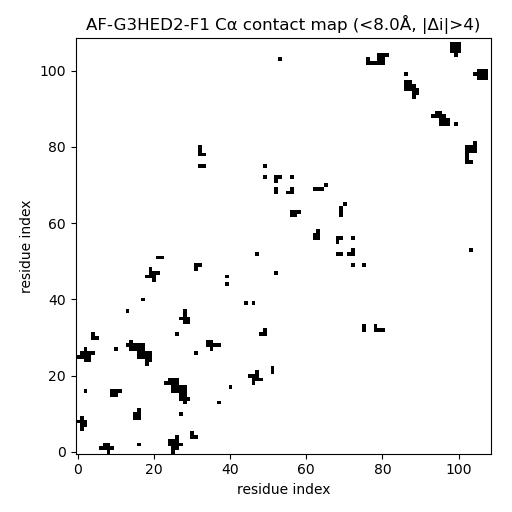 1
ATOM 653 O O . ALA A 1 85 ? -19.707 0.519 1.201 1.00 95.19 85 ALA A O 1
ATOM 654 N N . ASP A 1 86 ? -17.563 -0.160 1.040 1.00 95.31 86 ASP A N 1
ATOM 655 C CA . ASP A 1 86 ? -17.789 -1.551 1.449 1.00 95.31 86 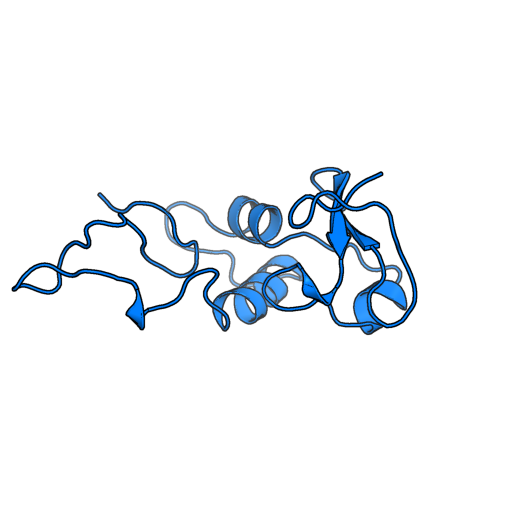ASP A CA 1
ATOM 656 C C . ASP A 1 86 ? -17.773 -1.714 2.981 1.00 95.31 86 ASP A C 1
ATOM 658 O O . ASP A 1 86 ? -17.913 -2.824 3.492 1.00 95.31 86 ASP A O 1
ATOM 662 N N . LEU A 1 87 ? -17.569 -0.622 3.729 1.00 95.50 87 LEU A N 1
ATOM 663 C CA . LEU A 1 87 ? -17.536 -0.647 5.188 1.00 95.50 87 LEU A CA 1
ATOM 664 C C . LEU A 1 87 ? -18.938 -0.491 5.771 1.00 95.50 87 LEU A C 1
ATOM 666 O O . LEU A 1 87 ? -19.574 0.558 5.652 1.00 95.50 87 LEU A O 1
ATOM 670 N N . GLU A 1 88 ? -19.383 -1.521 6.481 1.00 97.19 88 GLU A N 1
ATOM 671 C CA . GLU A 1 88 ? -20.663 -1.534 7.178 1.00 97.19 88 GLU A CA 1
ATOM 672 C C . GLU A 1 88 ? -20.482 -1.011 8.600 1.00 97.19 88 GLU A C 1
ATOM 674 O O . GLU A 1 88 ? -20.024 -1.725 9.495 1.00 97.19 88 GLU A O 1
ATOM 679 N N . TRP A 1 89 ? -20.816 0.263 8.791 1.00 97.00 89 TRP A N 1
ATOM 680 C CA . TRP A 1 89 ? -20.654 0.968 10.059 1.00 97.00 89 TRP A CA 1
ATOM 681 C C . TRP A 1 89 ? -21.836 0.774 11.006 1.00 97.00 89 TRP A C 1
ATOM 683 O O . TRP A 1 89 ? -22.991 0.683 10.589 1.00 97.00 89 TRP A O 1
ATOM 693 N N . ASP A 1 90 ? -21.542 0.804 12.305 1.00 96.31 90 ASP A N 1
ATOM 694 C CA . ASP A 1 90 ? -22.565 0.963 13.333 1.00 96.31 90 ASP A CA 1
ATOM 695 C C . ASP A 1 90 ? -23.249 2.347 13.268 1.00 96.31 90 ASP A C 1
ATOM 697 O O . ASP A 1 90 ? -22.783 3.291 12.622 1.00 96.31 90 ASP A O 1
ATOM 701 N N . ALA A 1 91 ? -24.368 2.496 13.985 1.00 96.75 91 ALA A N 1
ATOM 702 C CA . ALA A 1 91 ? -25.137 3.744 14.015 1.00 96.75 91 ALA A CA 1
ATOM 703 C C . ALA A 1 91 ? -24.341 4.949 14.560 1.00 96.75 91 ALA A C 1
ATOM 705 O O . ALA A 1 91 ? -24.694 6.096 14.294 1.00 96.75 91 ALA A O 1
ATOM 706 N N . GLY A 1 92 ? -23.284 4.700 15.340 1.00 97.12 92 GLY A N 1
ATOM 707 C CA . GLY A 1 92 ? -22.425 5.730 15.918 1.00 97.12 92 GLY A CA 1
ATOM 708 C C . GLY A 1 92 ? -21.194 6.065 15.074 1.00 97.12 92 GLY A C 1
ATOM 709 O O . GLY A 1 92 ? -20.393 6.891 15.520 1.00 97.12 92 GLY A O 1
ATOM 710 N N . HIS A 1 93 ? -21.025 5.415 13.916 1.00 94.94 93 HIS A N 1
ATOM 711 C CA . HIS A 1 93 ? -19.827 5.452 13.079 1.00 94.94 93 HIS A CA 1
ATOM 712 C C . HIS A 1 93 ? -18.529 5.209 13.878 1.00 94.94 93 HIS A C 1
ATOM 714 O O . HIS A 1 93 ? -17.521 5.889 13.678 1.00 94.94 93 HIS A O 1
ATOM 720 N N . LYS A 1 94 ? -18.568 4.289 14.854 1.00 93.94 94 LYS A N 1
ATOM 721 C CA . LYS A 1 94 ? -17.420 3.953 15.715 1.00 93.94 94 LYS A CA 1
ATOM 722 C C . LYS A 1 94 ? -16.709 2.697 15.253 1.00 93.94 94 LYS A C 1
ATOM 724 O O . LYS A 1 94 ? -15.485 2.686 15.179 1.00 93.94 94 LYS A O 1
ATOM 729 N N . THR A 1 95 ? -17.476 1.663 14.938 1.00 95.62 95 THR A N 1
ATOM 730 C CA . THR A 1 95 ? -16.956 0.372 14.493 1.00 95.62 95 THR A CA 1
ATOM 731 C C . THR A 1 95 ? -17.586 -0.039 13.169 1.00 95.62 95 THR A C 1
ATOM 733 O O . THR A 1 95 ? -18.695 0.390 12.844 1.00 95.62 95 THR A O 1
ATOM 736 N N . ASN A 1 96 ? -16.868 -0.855 12.396 1.00 96.00 96 ASN A N 1
ATOM 737 C CA . ASN A 1 96 ? -17.400 -1.517 11.208 1.00 96.00 96 ASN A CA 1
ATOM 738 C C . ASN A 1 96 ? -17.234 -3.040 11.286 1.00 96.00 96 ASN A C 1
ATOM 740 O O . ASN A 1 96 ? -16.323 -3.548 11.951 1.00 96.00 96 ASN A O 1
ATOM 744 N N . VAL A 1 97 ? -18.125 -3.767 10.607 1.00 95.50 97 VAL A N 1
ATOM 745 C CA . VAL A 1 97 ? -18.165 -5.243 10.590 1.00 95.50 97 VAL A CA 1
ATOM 746 C C . VAL A 1 97 ? -16.858 -5.836 10.059 1.00 95.50 97 VAL A C 1
ATOM 748 O O . VAL A 1 97 ? -16.362 -6.825 10.591 1.00 95.50 97 VAL A O 1
ATOM 751 N N . GLN A 1 98 ? -16.265 -5.195 9.052 1.00 95.50 98 GLN A N 1
ATOM 752 C CA . GLN A 1 98 ? -15.026 -5.614 8.397 1.00 95.50 98 GLN A CA 1
ATOM 753 C C . GLN A 1 98 ? -13.786 -5.434 9.290 1.00 95.50 98 GLN A C 1
ATOM 755 O O . GLN A 1 98 ? -12.711 -5.910 8.930 1.00 95.50 98 GLN A O 1
ATOM 760 N N . GLN A 1 99 ? -13.917 -4.749 10.435 1.00 94.44 99 GLN A N 1
ATOM 761 C CA . GLN A 1 99 ? -12.810 -4.373 11.318 1.00 94.44 99 GLN A CA 1
ATOM 762 C C . GLN A 1 99 ? -11.653 -3.741 10.529 1.00 94.44 99 GLN A C 1
ATOM 764 O O . GLN A 1 99 ? -10.488 -4.090 10.706 1.00 94.44 99 GLN A O 1
ATOM 769 N N . CYS A 1 100 ? -11.982 -2.830 9.615 1.00 93.62 100 CYS A N 1
ATOM 770 C CA . CYS A 1 100 ? -11.031 -2.231 8.694 1.00 93.62 100 CYS A CA 1
ATOM 771 C C . CYS A 1 100 ? -10.954 -0.723 8.930 1.00 93.62 100 CYS A C 1
ATOM 773 O O . CYS A 1 100 ? -11.924 0.012 8.729 1.00 93.62 100 CYS A O 1
ATOM 775 N N . TYR A 1 101 ? -9.794 -0.262 9.396 1.00 92.75 101 TYR A N 1
ATOM 776 C CA . TYR A 1 101 ? -9.592 1.121 9.811 1.00 92.75 101 TYR A CA 1
ATOM 777 C C . TYR A 1 101 ? -8.245 1.671 9.337 1.00 92.75 101 TYR A C 1
ATOM 779 O O . TYR A 1 101 ? -7.297 0.935 9.041 1.00 92.75 101 TYR A O 1
ATOM 787 N N . CYS A 1 102 ? -8.134 3.004 9.384 1.00 92.75 102 CYS A N 1
ATOM 788 C CA . CYS A 1 102 ? -6.902 3.756 9.141 1.00 92.75 102 CYS A CA 1
ATOM 789 C C . CYS A 1 102 ? -6.309 3.527 7.735 1.00 92.75 102 CYS A C 1
ATOM 791 O O . CYS A 1 102 ? -6.828 2.801 6.901 1.00 92.75 102 CYS A O 1
ATOM 793 N N . TYR A 1 103 ? -5.165 4.140 7.448 1.00 90.75 103 TYR A N 1
ATOM 794 C CA . TYR A 1 103 ? -4.462 3.939 6.181 1.00 90.75 103 TYR A CA 1
ATOM 795 C C . TYR A 1 103 ? -3.930 2.506 6.020 1.00 90.75 103 TYR A C 1
ATOM 797 O O . TYR A 1 103 ? -3.593 2.101 4.911 1.00 90.75 103 TYR A O 1
ATOM 805 N N . CYS A 1 104 ? -3.811 1.735 7.104 1.00 87.06 104 CYS A N 1
ATOM 806 C CA . CYS A 1 104 ? -3.323 0.359 7.045 1.00 87.06 104 CYS A CA 1
ATOM 807 C C . CYS A 1 104 ? -4.402 -0.656 6.643 1.00 87.06 104 CYS A C 1
ATOM 809 O O . CYS A 1 104 ? -4.032 -1.714 6.145 1.00 87.06 104 CYS A O 1
ATOM 811 N N . GLY A 1 105 ? -5.691 -0.349 6.838 1.00 87.75 105 GLY A N 1
ATOM 812 C CA . GLY A 1 105 ? -6.786 -1.304 6.640 1.00 87.75 105 GLY A CA 1
ATOM 813 C C . GLY A 1 105 ? -6.811 -2.440 7.667 1.00 87.75 105 GLY A C 1
ATOM 814 O O . GLY A 1 105 ? -7.402 -3.482 7.408 1.00 87.75 105 GLY A O 1
ATOM 815 N N . GLY A 1 106 ? -6.134 -2.261 8.804 1.00 87.56 106 GLY A N 1
ATOM 816 C CA . GLY A 1 106 ? -6.101 -3.237 9.891 1.00 87.56 106 GLY A CA 1
ATOM 817 C C . GLY A 1 106 ? -7.235 -3.036 10.905 1.00 87.56 106 GLY A C 1
ATOM 818 O O . GLY A 1 106 ? -7.933 -2.019 10.837 1.00 87.56 106 GLY A O 1
ATOM 819 N N . PRO A 1 107 ? -7.377 -3.966 11.868 1.00 89.06 107 PRO A N 1
ATOM 820 C CA . PRO A 1 107 ? -8.327 -3.844 12.969 1.00 89.06 107 PRO A CA 1
ATOM 821 C C . PRO A 1 107 ? -7.973 -2.692 13.908 1.00 89.06 107 PRO A C 1
ATOM 823 O O . PRO A 1 107 ? -6.813 -2.288 14.026 1.00 89.06 107 PRO A O 1
ATOM 826 N N . GLY A 1 108 ? -9.003 -2.167 14.564 1.00 82.38 108 GLY A N 1
ATOM 827 C CA . GLY A 1 108 ? -8.918 -1.160 15.611 1.00 82.38 108 GLY A CA 1
ATOM 828 C C . GLY A 1 108 ? -9.478 -1.744 16.900 1.00 82.38 108 GLY A C 1
ATOM 829 O O . GLY A 1 108 ? -10.464 -2.477 16.851 1.00 82.38 108 GLY A O 1
ATOM 830 N N . GLU A 1 109 ? -8.819 -1.446 18.017 1.00 58.72 109 GLU A N 1
ATOM 831 C CA . GLU A 1 109 ? -9.374 -1.655 19.361 1.00 58.72 109 GLU A CA 1
ATOM 832 C C . GLU A 1 109 ? -10.291 -0.495 19.762 1.00 58.72 109 GLU A C 1
ATOM 834 O O . GLU A 1 109 ? -9.964 0.666 19.405 1.00 58.72 109 GLU A O 1
#

Mean predicted aligned error: 4.54 Å

Secondary structure (DSSP, 8-state):
--BTTT-----BTTB-EEE-TTT--EEETTTSSSPPPGGGTS--S----HHHHHHHH--TT----SSHHHHHHHHHTTS-SS-GGG--B-TTSS-BTT--BTTTTB---

InterPro domains:
  IPR001965 Zinc finger, PHD-type [SM00249] (2-53)
  IPR011011 Zinc finger, FYVE/PHD-type [SSF57903] (2-64)
  IPR013083 Zinc finger, RING/FYVE/PHD-type [G3DSA:3.30.40.10] (1-60)
  IPR019786 Zinc finger, PHD-type, conserved site [PS01359] (3-52)
  IPR019787 Zinc finger, PHD-finger [PF00628] (3-52)
  IPR019787 Zinc finger, PHD-finger [PS50016] (1-55)
  IPR042014 MTF2, PHD domain 1 [cd15578] (2-54)

Foldseek 3Di:
DAAPQPRDDDADPPFGWDAQPPPRHTHTQVRAQVGNDCVVVVDPDGDHGPVRLCVVFADVVGGDCDDPSNVVNVVRLVTAPDDPVPWAADPVNPATPQLADGSPGHHDD

Nearest PDB structures (foldseek):
  5xfr-assembly1_A  TM=9.749E-01  e=3.989E-21  Homo sapiens
  5xfr-assembly1_B  TM=9.632E-01  e=7.630E-18  Homo sapiens
  5xfo-assembly1_A  TM=9.120E-01  e=2.953E-12  Homo sapie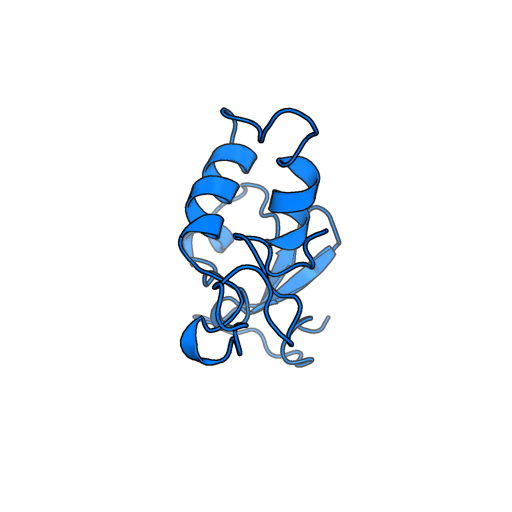ns
  5xfq-assembly1_A  TM=8.944E-01  e=2.577E-12  Mus musculus
  2yt5-assembly1_A  TM=9.094E-01  e=3.062E-09  Mus musculus